Protein AF-A0A1D8S6K8-F1 (afdb_monomer)

InterPro domains:
  IPR007159 SpoVT-AbrB domain [PS51740] (57-100)
  IPR037914 SpoVT-AbrB domain superfamily [SSF89447] (58-90)

Solvent-accessible surface area (backbone atoms only — not comparable to full-atom values): 6953 Å² total; per-residue (Å²): 129,81,86,86,90,75,84,85,74,60,59,67,63,53,50,53,49,52,54,57,53,46,59,62,56,44,53,58,54,49,46,56,53,48,51,54,49,54,72,68,44,86,50,96,78,69,62,62,61,75,75,46,76,82,51,89,87,82,90,74,71,76,41,89,93,74,42,76,75,83,54,69,70,60,30,63,77,66,72,60,69,92,88,68,89,80,87,85,83,87,80,88,75,85,75,86,73,82,82,130

Radius of gyration: 31.29 Å; Cα contacts (8 Å, |Δi|>4): 14; chains: 1; bounding box: 50×67×83 Å

Structure (mmCIF, N/CA/C/O backbone):
data_AF-A0A1D8S6K8-F1
#
_entry.id   AF-A0A1D8S6K8-F1
#
loop_
_atom_site.group_PDB
_atom_site.id
_atom_site.type_symbol
_atom_site.label_atom_id
_atom_site.label_alt_id
_atom_site.label_comp_id
_atom_site.label_asym_id
_atom_site.label_entity_id
_atom_site.label_seq_id
_atom_site.pdbx_PDB_ins_code
_atom_site.Cartn_x
_atom_site.Cartn_y
_atom_site.Cartn_z
_atom_site.occupancy
_atom_site.B_iso_or_equiv
_atom_site.auth_seq_id
_atom_site.auth_comp_id
_atom_site.auth_asym_id
_atom_site.auth_atom_id
_atom_site.pdbx_PDB_model_num
ATOM 1 N N . MET A 1 1 ? 26.117 46.277 67.762 1.00 46.00 1 MET A N 1
ATOM 2 C CA . MET A 1 1 ? 25.395 47.496 68.176 1.00 46.00 1 MET A CA 1
ATOM 3 C C . MET A 1 1 ? 25.797 48.592 67.209 1.00 46.00 1 MET A C 1
ATOM 5 O O . MET A 1 1 ? 26.960 48.971 67.235 1.00 46.00 1 MET A O 1
ATOM 9 N N . THR A 1 2 ? 24.924 49.067 66.327 1.00 46.88 2 THR A N 1
ATOM 10 C CA . THR A 1 2 ? 23.528 48.658 66.023 1.00 46.88 2 THR A CA 1
ATOM 11 C C . THR A 1 2 ? 23.514 47.312 65.227 1.00 46.88 2 THR A C 1
ATOM 13 O O . THR A 1 2 ? 24.238 46.428 65.701 1.00 46.88 2 THR A O 1
ATOM 16 N N . ASP A 1 3 ? 22.790 46.979 64.147 1.00 43.28 3 ASP A N 1
ATOM 17 C CA . ASP A 1 3 ? 21.830 47.701 63.287 1.00 43.28 3 ASP A CA 1
ATOM 18 C C . ASP A 1 3 ? 20.994 46.750 62.387 1.00 43.28 3 ASP A C 1
ATOM 20 O O . ASP A 1 3 ? 21.227 45.542 62.388 1.00 43.28 3 ASP A O 1
ATOM 24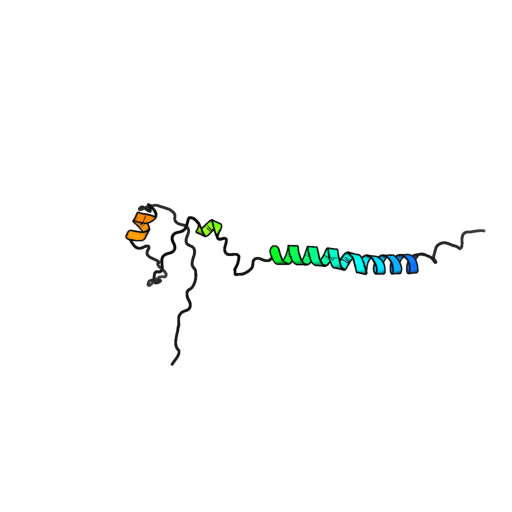 N N . ASP A 1 4 ? 20.085 47.350 61.611 1.00 45.38 4 ASP A N 1
ATOM 25 C CA . ASP A 1 4 ? 19.289 46.849 60.468 1.00 45.38 4 ASP A CA 1
ATOM 26 C C . ASP A 1 4 ? 18.139 45.839 60.704 1.00 45.38 4 ASP A C 1
ATOM 28 O O . ASP A 1 4 ? 18.097 44.734 60.160 1.00 45.38 4 ASP A O 1
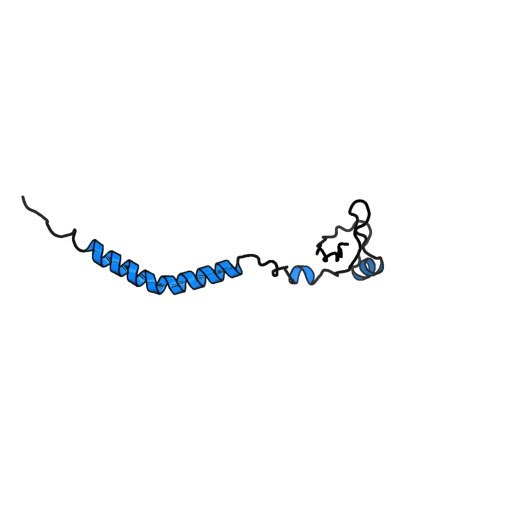ATOM 32 N N . ASP A 1 5 ? 17.111 46.293 61.430 1.00 52.75 5 ASP A N 1
ATOM 33 C CA . ASP A 1 5 ? 15.727 45.827 61.252 1.00 52.75 5 ASP A CA 1
ATOM 34 C C . ASP A 1 5 ? 15.074 46.546 60.048 1.00 52.75 5 ASP A C 1
ATOM 36 O O . ASP A 1 5 ? 14.733 47.727 60.159 1.00 52.75 5 ASP A O 1
ATOM 40 N N . SER A 1 6 ? 14.830 45.860 58.914 1.00 54.31 6 SER A N 1
ATOM 41 C CA . SER A 1 6 ? 13.907 46.361 57.859 1.00 54.31 6 SER A CA 1
ATOM 42 C C . SER A 1 6 ? 13.424 45.359 56.790 1.00 54.31 6 SER A C 1
ATOM 44 O O . SER A 1 6 ? 12.259 45.408 56.392 1.00 54.31 6 SER A O 1
ATOM 46 N N . ASN A 1 7 ? 14.269 44.463 56.265 1.00 49.84 7 ASN A N 1
ATOM 47 C CA . ASN A 1 7 ? 14.046 43.929 54.902 1.00 49.84 7 ASN A CA 1
ATOM 48 C C . ASN A 1 7 ? 13.092 42.709 54.748 1.00 49.84 7 ASN A C 1
ATOM 50 O O . ASN A 1 7 ? 12.802 42.282 53.631 1.00 49.84 7 ASN A O 1
ATOM 54 N N . SER A 1 8 ? 12.571 42.118 55.828 1.00 50.38 8 SER A N 1
ATOM 55 C CA . SER A 1 8 ? 11.856 40.822 55.747 1.00 50.38 8 SER A CA 1
ATOM 56 C C . SER A 1 8 ? 10.362 40.894 55.377 1.00 50.38 8 SER A C 1
ATOM 58 O O . SER A 1 8 ? 9.734 39.855 55.179 1.00 50.38 8 SER A O 1
ATOM 60 N N . ALA A 1 9 ? 9.761 42.086 55.280 1.00 53.12 9 ALA A N 1
ATOM 61 C CA . ALA A 1 9 ? 8.299 42.237 55.192 1.00 53.12 9 ALA A CA 1
ATOM 62 C C . ALA A 1 9 ? 7.702 42.283 53.766 1.00 53.12 9 ALA A C 1
ATOM 64 O O . ALA A 1 9 ? 6.502 42.062 53.610 1.00 53.12 9 ALA A O 1
ATOM 65 N N . MET A 1 10 ? 8.489 42.576 52.721 1.00 57.59 10 MET A N 1
ATOM 66 C CA . MET A 1 10 ? 7.939 42.861 51.376 1.00 57.59 10 MET A CA 1
ATOM 67 C C . MET A 1 10 ? 7.774 41.634 50.462 1.00 57.59 10 MET A C 1
ATOM 69 O O 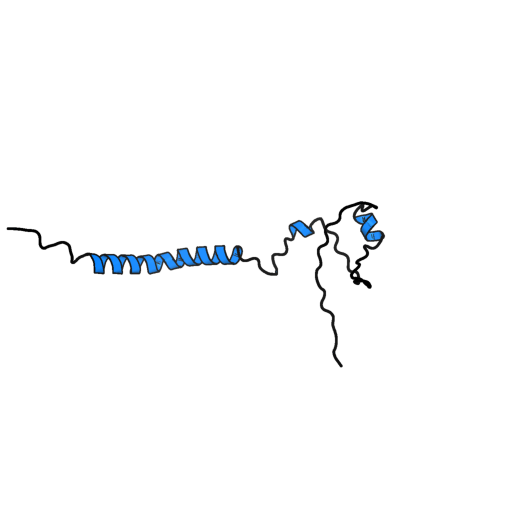. MET A 1 10 ? 7.013 41.684 49.495 1.00 57.59 10 MET A O 1
ATOM 73 N N . PHE A 1 11 ? 8.450 40.520 50.757 1.00 60.94 11 PHE A N 1
ATOM 74 C CA . PHE A 1 11 ? 8.445 39.334 49.891 1.00 60.94 11 PHE A CA 1
ATOM 75 C C . PHE A 1 11 ? 7.062 38.676 49.693 1.00 60.94 11 PHE A C 1
ATOM 77 O O . PHE A 1 11 ? 6.741 38.363 48.544 1.00 60.94 11 PHE A O 1
ATOM 84 N N . PRO A 1 12 ? 6.206 38.484 50.723 1.00 58.12 12 PRO A N 1
ATOM 85 C CA . PRO A 1 12 ? 4.955 37.736 50.553 1.00 58.12 12 PRO A CA 1
ATOM 86 C C . PRO A 1 12 ? 3.951 38.407 49.607 1.00 58.12 12 PRO A C 1
ATOM 88 O O . PRO A 1 12 ? 3.333 37.736 48.782 1.00 58.12 12 PRO A O 1
ATOM 91 N N . SER A 1 13 ? 3.792 39.731 49.695 1.00 68.31 13 SER A N 1
ATOM 92 C CA . SER A 1 13 ? 2.824 40.483 48.885 1.00 68.31 13 SER A CA 1
ATOM 93 C C . SER A 1 13 ? 3.308 40.709 47.451 1.00 68.31 13 SER A C 1
ATOM 95 O O . SER A 1 13 ? 2.506 40.618 46.520 1.00 68.31 13 SER A O 1
ATOM 97 N N . ALA A 1 14 ? 4.612 40.929 47.253 1.00 68.00 14 ALA A N 1
ATOM 98 C CA . ALA A 1 14 ? 5.217 40.987 45.925 1.00 68.00 14 ALA A CA 1
ATOM 99 C C . ALA A 1 14 ? 5.091 39.639 45.192 1.00 68.00 14 ALA A C 1
ATOM 101 O O . ALA A 1 14 ? 4.656 39.607 44.041 1.00 68.00 14 ALA A O 1
ATOM 102 N N . PHE A 1 15 ? 5.385 38.526 45.876 1.00 67.38 15 PHE A N 1
ATOM 103 C CA . PHE A 1 15 ? 5.246 37.178 45.320 1.00 67.38 15 PHE A CA 1
ATOM 104 C C . PHE A 1 15 ? 3.785 36.828 44.998 1.00 67.38 15 PHE A C 1
ATOM 106 O O . PHE A 1 15 ? 3.493 36.388 43.888 1.00 67.38 15 PHE A O 1
ATOM 113 N N . ALA A 1 16 ? 2.848 37.09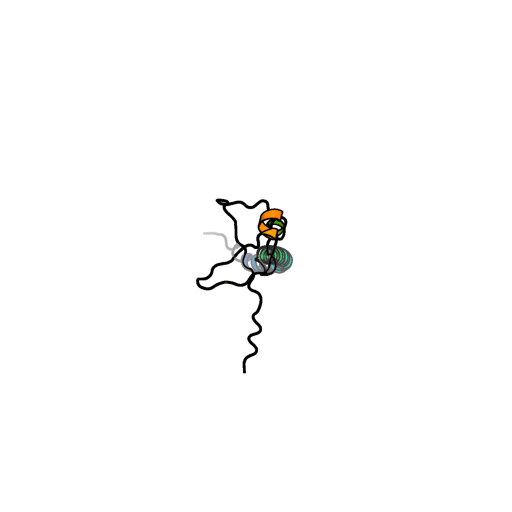5 45.917 1.00 62.78 16 ALA A N 1
ATOM 114 C CA . ALA A 1 16 ? 1.422 36.859 45.681 1.00 62.78 16 ALA A CA 1
ATOM 115 C C . ALA A 1 16 ? 0.883 37.669 44.488 1.00 62.78 16 ALA A C 1
ATOM 117 O O . ALA A 1 16 ? 0.097 37.151 43.694 1.00 62.78 16 ALA A O 1
ATOM 118 N N . LYS A 1 17 ? 1.335 38.919 44.314 1.00 59.94 17 LYS A N 1
ATOM 119 C CA . LYS A 1 17 ? 0.944 39.746 43.167 1.00 59.94 17 LYS A CA 1
ATO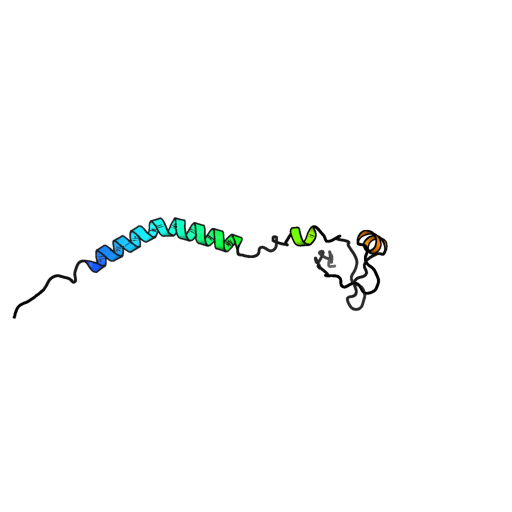M 120 C C . LYS A 1 17 ? 1.573 39.259 41.857 1.00 59.94 17 LYS A C 1
ATOM 122 O O . LYS A 1 17 ? 0.867 39.192 40.855 1.00 59.94 17 LYS A O 1
ATOM 127 N N . ALA A 1 18 ? 2.845 38.858 41.868 1.00 62.72 18 ALA A N 1
ATOM 128 C CA . ALA A 1 18 ? 3.501 38.262 40.704 1.00 62.72 18 ALA A CA 1
ATOM 129 C C . ALA A 1 18 ? 2.814 36.956 40.267 1.00 62.72 18 ALA A C 1
ATOM 131 O O . ALA A 1 18 ? 2.542 36.780 39.085 1.00 62.72 18 ALA A O 1
ATOM 132 N N . MET A 1 19 ? 2.452 36.083 41.214 1.00 66.75 19 MET A N 1
ATOM 133 C CA . MET A 1 19 ? 1.710 34.849 40.935 1.00 66.75 19 MET A CA 1
ATOM 134 C C . MET A 1 19 ? 0.283 35.128 40.431 1.00 66.75 19 MET A C 1
ATOM 136 O O . MET A 1 19 ? -0.187 34.450 39.522 1.00 66.75 19 MET A O 1
ATOM 140 N N . GLY A 1 20 ? -0.390 36.153 40.967 1.00 60.88 20 GLY A N 1
ATOM 141 C CA . GLY A 1 20 ? -1.713 36.580 40.503 1.00 60.88 20 GLY A CA 1
ATOM 142 C C . GLY A 1 20 ? -1.717 37.166 39.086 1.00 60.88 20 GLY A C 1
ATOM 143 O O . GLY A 1 20 ? -2.638 36.889 38.327 1.00 60.88 20 GLY A O 1
ATOM 144 N N . GLN A 1 21 ? -0.683 37.928 38.710 1.00 60.12 21 GLN A N 1
ATOM 145 C CA . GLN A 1 21 ? -0.529 38.466 37.349 1.00 60.12 21 GLN A CA 1
ATOM 146 C C . GLN A 1 21 ? -0.039 37.396 36.361 1.00 60.12 21 GLN A C 1
ATOM 148 O O . GLN A 1 21 ? -0.560 37.297 35.257 1.00 60.12 21 GLN A O 1
ATOM 153 N N . ALA A 1 22 ? 0.864 36.503 36.779 1.00 55.28 22 ALA A N 1
ATOM 154 C CA . ALA A 1 22 ? 1.182 35.312 35.994 1.00 55.28 22 ALA A CA 1
ATOM 155 C C . ALA A 1 22 ? -0.070 34.450 35.739 1.00 55.28 22 ALA A C 1
ATOM 157 O O . ALA A 1 22 ? -0.174 33.828 34.691 1.00 55.28 22 ALA A O 1
ATOM 158 N N . GLY A 1 23 ? -1.048 34.455 36.652 1.00 52.47 23 GLY A N 1
ATOM 159 C CA . GLY A 1 23 ? -2.325 33.758 36.497 1.00 52.47 23 GLY A CA 1
ATOM 160 C C . GLY A 1 23 ? -3.220 34.251 35.351 1.00 52.47 23 GLY A C 1
ATOM 161 O O . GLY A 1 23 ? -4.027 33.457 34.878 1.00 52.47 23 GLY A O 1
ATOM 162 N N . SER A 1 24 ? -3.091 35.501 34.879 1.00 54.41 24 SER A N 1
ATOM 163 C CA . SER A 1 24 ? -3.823 35.985 33.691 1.00 54.41 24 SER A CA 1
ATOM 164 C C . SER A 1 24 ? -3.084 35.680 32.389 1.00 54.41 24 SER A C 1
ATOM 166 O O . SER A 1 24 ? -3.694 35.245 31.412 1.00 54.41 24 SER A O 1
ATOM 168 N N . ASP A 1 25 ? -1.764 35.839 32.389 1.00 53.69 25 ASP A N 1
ATOM 169 C CA . ASP A 1 25 ? -0.954 35.763 31.167 1.00 53.69 25 ASP A CA 1
ATOM 170 C C . ASP A 1 25 ? -0.561 34.300 30.850 1.00 53.69 25 ASP A C 1
ATOM 172 O O . ASP A 1 25 ? -0.373 33.904 29.694 1.00 53.69 25 ASP A O 1
ATOM 176 N N . ALA A 1 26 ? -0.531 33.439 31.876 1.00 54.53 26 ALA A N 1
ATOM 177 C CA . ALA A 1 26 ? -0.384 31.998 31.709 1.00 54.53 26 ALA A CA 1
ATOM 178 C C . ALA A 1 26 ? -1.595 31.357 31.023 1.00 54.53 26 ALA A C 1
ATOM 180 O O . ALA A 1 26 ? -1.418 30.314 30.403 1.00 54.53 26 ALA A O 1
ATOM 181 N N . THR A 1 27 ? -2.802 31.936 31.079 1.00 54.91 27 THR A N 1
ATOM 182 C CA . THR A 1 27 ? -3.960 31.391 30.342 1.00 54.91 27 THR A CA 1
ATOM 183 C C . THR A 1 27 ? -3.746 31.444 28.830 1.00 54.91 27 THR A C 1
ATOM 185 O O . THR A 1 27 ? -4.032 30.469 28.146 1.00 54.91 27 THR A O 1
ATOM 188 N N . GLU A 1 28 ? -3.175 32.532 28.309 1.00 58.12 28 GLU A N 1
ATOM 189 C CA . GLU A 1 28 ? -2.852 32.656 26.882 1.00 58.12 28 GLU A CA 1
ATOM 190 C C . GLU A 1 28 ? -1.619 31.813 26.513 1.00 58.12 28 GLU A C 1
ATOM 192 O O . GLU A 1 28 ? -1.641 31.065 25.537 1.00 58.12 28 GLU A O 1
ATOM 197 N N . THR A 1 29 ? -0.582 31.829 27.359 1.00 64.94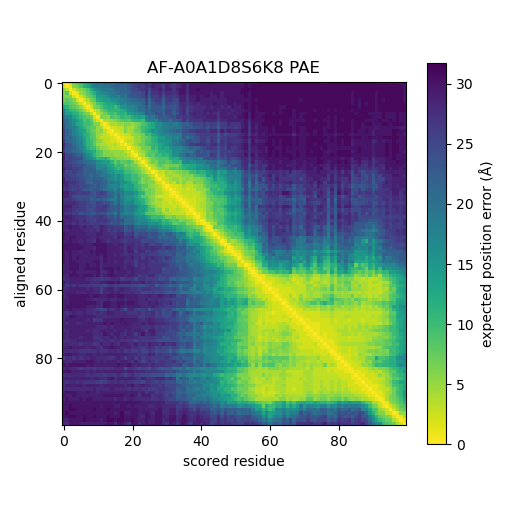 29 THR A N 1
ATOM 198 C CA . THR A 1 29 ? 0.635 31.019 27.156 1.00 64.94 29 THR A CA 1
ATOM 199 C C . THR A 1 29 ? 0.340 29.511 27.174 1.00 64.94 29 THR A C 1
ATOM 201 O O . THR A 1 29 ? 0.885 28.751 26.374 1.00 64.94 29 THR A O 1
ATOM 204 N N . SER A 1 30 ? -0.535 29.054 28.077 1.00 56.78 30 SER A N 1
ATOM 205 C CA . SER A 1 30 ? -0.928 27.643 28.180 1.00 56.78 30 SER A CA 1
ATOM 206 C C . SER A 1 30 ? -1.976 27.236 27.149 1.00 56.78 30 SER A C 1
ATOM 208 O O . SER A 1 30 ? -1.957 26.075 26.750 1.00 56.78 30 SER A O 1
ATOM 210 N N . ALA A 1 31 ? -2.815 28.153 26.650 1.00 69.31 31 ALA A N 1
ATOM 211 C CA . ALA A 1 31 ? -3.633 27.902 25.464 1.00 69.31 31 ALA A CA 1
ATOM 212 C C . ALA A 1 31 ? -2.734 27.608 24.254 1.00 69.31 31 ALA A C 1
ATOM 214 O O . ALA A 1 31 ? -2.778 26.494 23.740 1.00 69.31 31 ALA A O 1
ATOM 215 N N . GLN A 1 32 ? -1.811 28.517 23.917 1.00 75.75 32 GLN A N 1
ATOM 216 C CA . GLN A 1 32 ? -0.876 28.343 22.795 1.00 75.75 32 GLN A CA 1
ATOM 217 C C . GLN A 1 32 ? -0.009 27.079 22.941 1.00 75.75 32 GLN A C 1
ATOM 219 O O . GLN A 1 32 ? 0.207 26.355 21.970 1.00 75.75 32 GLN A O 1
ATOM 224 N N . MET A 1 33 ? 0.455 26.763 24.157 1.00 76.62 33 MET A N 1
ATOM 225 C CA . MET A 1 33 ? 1.207 25.528 24.412 1.00 76.62 33 MET A CA 1
ATOM 226 C C . MET A 1 33 ? 0.331 24.266 24.321 1.00 76.62 33 MET A C 1
ATOM 228 O O . MET A 1 33 ? 0.820 23.225 23.891 1.00 76.62 33 MET A O 1
ATOM 232 N N . THR A 1 34 ? -0.954 24.344 24.682 1.00 74.56 34 THR A N 1
ATOM 233 C CA . THR A 1 34 ? -1.911 23.232 24.538 1.00 74.56 34 THR A CA 1
ATOM 234 C C . THR A 1 34 ? -2.302 23.027 23.077 1.00 74.56 34 THR A C 1
ATOM 236 O O . THR A 1 34 ? -2.378 21.885 22.639 1.00 74.56 34 THR A O 1
ATOM 239 N N . GLU A 1 35 ? -2.486 24.096 22.301 1.00 70.31 35 GLU A N 1
ATOM 240 C CA . GLU A 1 35 ? -2.732 24.037 20.855 1.00 70.31 35 GLU A CA 1
ATOM 241 C C . GLU A 1 35 ? -1.530 23.430 20.122 1.00 70.31 35 GLU A C 1
ATOM 243 O O . GLU A 1 35 ? -1.691 22.442 19.408 1.00 70.31 35 GLU A O 1
ATOM 248 N N . ALA A 1 36 ? -0.314 23.920 20.384 1.00 75.88 36 ALA A N 1
ATOM 249 C CA . ALA A 1 36 ? 0.910 23.345 19.821 1.00 75.88 36 ALA A CA 1
ATOM 250 C C . ALA A 1 36 ? 1.136 21.883 20.253 1.00 75.88 36 ALA A C 1
ATOM 252 O O . ALA A 1 36 ? 1.669 21.087 19.482 1.00 75.88 36 ALA A O 1
ATOM 253 N N . MET A 1 37 ? 0.720 21.502 21.467 1.00 77.38 37 MET A N 1
ATOM 254 C CA . MET A 1 37 ? 0.789 20.114 21.930 1.00 77.38 37 MET A CA 1
ATOM 255 C C . MET A 1 37 ? -0.305 19.229 21.314 1.00 77.38 37 MET A C 1
ATOM 257 O O . MET A 1 37 ? -0.044 18.056 21.077 1.00 77.38 37 MET A O 1
ATOM 261 N N . LEU A 1 38 ? -1.499 19.760 21.030 1.00 72.25 38 LEU A N 1
ATOM 262 C CA . LEU A 1 38 ? -2.577 19.042 20.340 1.00 72.25 38 LEU A CA 1
ATOM 263 C C . LEU A 1 38 ? -2.257 18.816 18.858 1.00 72.25 38 LEU A C 1
ATOM 265 O O . LEU A 1 38 ? -2.494 17.720 18.363 1.00 72.25 38 LEU A O 1
ATOM 269 N N . ASP A 1 39 ? -1.680 19.809 18.181 1.00 66.69 39 ASP A N 1
ATOM 270 C CA . ASP A 1 39 ? -1.230 19.702 16.785 1.00 66.69 39 ASP A CA 1
ATOM 271 C C . ASP A 1 39 ? -0.019 18.751 16.651 1.00 66.69 39 ASP A C 1
ATOM 273 O O . ASP A 1 39 ? 0.088 17.977 15.701 1.00 66.69 39 ASP A O 1
ATOM 277 N N . ALA A 1 40 ? 0.855 18.719 17.667 1.00 66.19 40 ALA A N 1
ATOM 278 C CA . ALA A 1 40 ? 1.961 17.763 17.765 1.00 66.19 40 ALA A CA 1
ATOM 279 C C . ALA A 1 40 ? 1.562 16.363 18.286 1.00 66.19 40 ALA A C 1
ATOM 281 O O . ALA A 1 40 ? 2.405 15.459 18.294 1.00 66.19 40 ALA A O 1
ATOM 282 N N .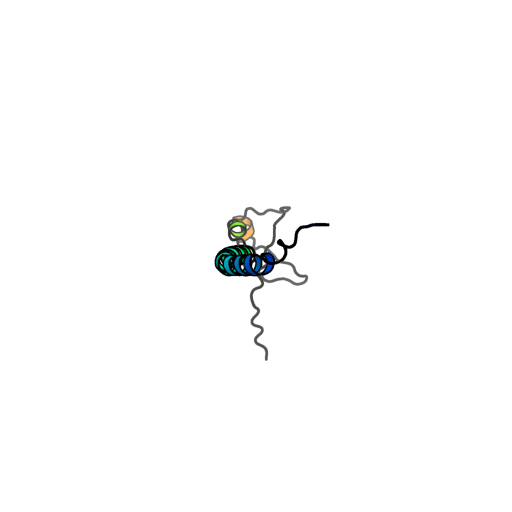 VAL A 1 41 ? 0.315 16.145 18.724 1.00 62.47 41 VAL A N 1
ATOM 283 C CA . VAL A 1 41 ? -0.197 14.799 19.027 1.00 62.47 41 VAL A CA 1
ATOM 284 C C . VAL A 1 41 ? -0.619 14.146 17.707 1.00 62.47 41 VAL A C 1
ATOM 286 O O . VAL A 1 41 ? -1.563 14.618 17.075 1.00 62.47 41 VAL A O 1
ATOM 289 N N . PRO A 1 42 ? 0.021 13.038 17.278 1.00 57.56 42 PRO A N 1
ATOM 290 C CA . PRO A 1 42 ? -0.348 12.369 16.037 1.00 57.56 42 PRO A CA 1
ATOM 291 C C . PRO A 1 42 ? -1.758 11.788 16.171 1.00 57.56 42 PRO A C 1
ATOM 293 O O . PRO A 1 42 ? -1.983 10.792 16.866 1.00 57.56 42 PRO A O 1
ATOM 296 N N . THR A 1 43 ? -2.723 12.428 15.516 1.00 60.41 43 THR A N 1
ATOM 297 C CA . THR A 1 43 ? -4.098 11.936 15.481 1.00 60.41 43 THR A CA 1
ATOM 298 C C . THR A 1 43 ? -4.167 10.676 14.608 1.00 60.41 43 THR A C 1
ATOM 300 O O . THR A 1 43 ? -3.411 10.544 13.646 1.00 60.41 43 THR A O 1
ATOM 303 N N . PRO A 1 44 ? -5.098 9.737 14.859 1.00 58.78 44 PRO A N 1
ATOM 304 C CA . PRO A 1 44 ? -5.296 8.587 13.968 1.00 58.78 44 PRO A CA 1
ATOM 305 C C . PRO A 1 44 ? -5.675 8.972 12.525 1.00 58.78 44 PRO A C 1
ATOM 307 O O . PRO A 1 44 ? -5.624 8.129 11.632 1.00 58.78 44 PRO A O 1
ATOM 310 N N . GLU A 1 45 ? -6.068 10.231 12.312 1.00 56.62 45 GLU A N 1
ATOM 311 C CA . GLU A 1 45 ? -6.451 10.808 11.024 1.00 56.62 45 GLU A CA 1
ATOM 312 C C . GLU A 1 45 ? -5.279 11.512 10.317 1.00 56.62 45 GLU A C 1
ATOM 314 O O . GLU A 1 45 ? -5.336 11.681 9.100 1.00 56.62 45 GLU A O 1
ATOM 319 N N . SER A 1 46 ? -4.172 11.821 11.014 1.00 59.84 46 SER A N 1
ATOM 320 C CA . SER A 1 46 ? -2.933 12.347 10.415 1.00 59.84 46 SER A CA 1
ATOM 321 C C . SER A 1 46 ? -2.116 11.254 9.705 1.00 59.84 46 SER A C 1
ATOM 323 O O . SER A 1 46 ? -0.892 11.167 9.843 1.00 59.84 46 SER A O 1
ATOM 325 N N . PHE A 1 47 ? -2.790 10.401 8.929 1.00 62.34 47 PHE A N 1
ATOM 326 C CA . PHE A 1 47 ? -2.139 9.592 7.905 1.00 62.34 47 PHE A CA 1
ATOM 327 C C . PHE A 1 47 ? -1.540 10.561 6.872 1.00 62.34 47 PHE A C 1
ATOM 329 O O . PHE A 1 47 ? -2.292 11.356 6.304 1.00 62.34 47 PHE A O 1
ATOM 336 N N . PRO A 1 48 ? -0.217 10.546 6.621 1.00 62.78 48 PRO A N 1
ATOM 337 C CA . PRO A 1 48 ? 0.425 11.556 5.785 1.00 62.78 48 PRO A CA 1
ATOM 338 C C . PRO A 1 48 ? -0.047 11.419 4.336 1.00 62.78 48 PRO A C 1
ATOM 340 O O . PRO A 1 48 ? 0.433 10.562 3.593 1.00 62.78 48 PRO A O 1
ATOM 343 N N . LEU A 1 49 ? -0.995 12.269 3.931 1.00 60.44 49 LEU A N 1
ATOM 344 C CA . LEU A 1 49 ? -1.635 12.200 2.616 1.00 60.44 49 LEU A CA 1
ATOM 345 C C . LEU A 1 49 ? -0.605 12.329 1.482 1.00 60.44 49 LEU A C 1
ATOM 347 O O . LEU A 1 49 ? -0.745 11.691 0.445 1.00 60.44 49 LEU A O 1
ATOM 351 N N . GLU A 1 50 ? 0.464 13.094 1.706 1.00 61.75 50 GLU A N 1
ATOM 352 C CA . GLU A 1 50 ? 1.608 13.250 0.799 1.00 61.75 50 GLU A CA 1
ATOM 353 C C . GLU A 1 50 ? 2.365 11.935 0.547 1.00 61.75 50 GLU A C 1
ATOM 355 O O . GLU A 1 50 ? 2.779 11.686 -0.581 1.00 61.75 50 GLU A O 1
ATOM 360 N N . ALA A 1 51 ? 2.454 11.027 1.528 1.00 59.56 51 ALA A N 1
ATOM 361 C CA . ALA A 1 51 ? 3.005 9.683 1.309 1.00 59.56 51 ALA A CA 1
ATOM 362 C C . ALA A 1 51 ? 2.072 8.792 0.459 1.00 59.56 51 ALA A C 1
ATOM 364 O O . ALA A 1 51 ? 2.503 7.795 -0.124 1.00 59.56 51 ALA A O 1
ATOM 365 N N . VAL A 1 52 ? 0.788 9.152 0.359 1.00 60.47 52 VAL A N 1
ATOM 366 C CA . VAL A 1 52 ? -0.205 8.461 -0.478 1.00 60.47 52 VAL A CA 1
ATOM 367 C C . VAL A 1 52 ? -0.270 9.057 -1.893 1.00 60.47 52 VAL A C 1
ATOM 369 O O . VAL A 1 52 ? -0.700 8.366 -2.811 1.00 60.47 52 VAL A O 1
ATOM 372 N N . GLN A 1 53 ? 0.223 10.282 -2.125 1.00 60.94 53 GLN A N 1
ATOM 373 C CA . GLN A 1 53 ? 0.160 10.953 -3.441 1.00 60.94 53 GLN A CA 1
ATOM 374 C C . GLN A 1 53 ? 0.929 10.229 -4.567 1.00 60.94 53 GLN A C 1
ATOM 376 O O . GLN A 1 53 ? 0.649 10.481 -5.736 1.00 60.94 53 GLN A O 1
ATOM 381 N N . GLY A 1 54 ? 1.844 9.310 -4.234 1.00 60.12 54 GLY A N 1
ATOM 382 C CA . GLY A 1 54 ? 2.501 8.395 -5.182 1.00 60.12 54 GLY A CA 1
ATOM 383 C C . GLY A 1 54 ? 2.073 6.922 -5.076 1.00 60.12 54 GLY A C 1
ATOM 384 O O . GLY A 1 54 ? 2.667 6.078 -5.739 1.00 60.12 54 GLY A O 1
ATOM 385 N N . THR A 1 55 ? 1.084 6.583 -4.239 1.00 62.84 55 THR A N 1
ATOM 386 C CA . THR A 1 55 ? 0.753 5.190 -3.880 1.00 62.84 55 THR A CA 1
ATOM 387 C C . THR A 1 55 ? -0.606 4.766 -4.448 1.00 62.84 55 THR A C 1
ATOM 389 O O . THR A 1 55 ? -1.657 5.094 -3.886 1.00 62.84 55 THR A O 1
ATOM 392 N N . ALA A 1 56 ? -0.619 3.972 -5.527 1.00 68.19 56 ALA A N 1
ATOM 393 C CA . ALA A 1 56 ? -1.867 3.374 -6.010 1.00 68.19 56 ALA A CA 1
ATOM 394 C C . ALA A 1 56 ? -2.417 2.367 -4.982 1.00 68.19 56 ALA A C 1
ATOM 396 O O . ALA A 1 56 ? -1.717 1.475 -4.503 1.00 68.19 56 ALA A O 1
ATOM 397 N N . THR A 1 57 ? -3.692 2.529 -4.624 1.00 78.88 57 THR A N 1
ATOM 398 C CA . THR A 1 57 ? -4.331 1.794 -3.524 1.00 78.88 57 THR A CA 1
ATOM 399 C C . THR A 1 57 ? -5.366 0.808 -4.063 1.00 78.88 57 THR A C 1
ATOM 401 O O . THR A 1 57 ? -6.518 1.168 -4.307 1.00 78.88 57 THR A O 1
ATOM 404 N N . PHE A 1 58 ? -4.971 -0.457 -4.198 1.00 82.56 58 PHE A N 1
ATOM 405 C CA . PHE A 1 58 ? -5.845 -1.557 -4.615 1.00 82.56 58 PHE A CA 1
ATOM 406 C C . PHE A 1 58 ? -6.335 -2.386 -3.411 1.00 82.56 58 PHE A C 1
ATOM 408 O O . PHE A 1 58 ? -5.723 -2.405 -2.342 1.00 82.56 58 PHE A O 1
ATOM 415 N N . LYS A 1 59 ? -7.461 -3.096 -3.566 1.00 85.69 59 LYS A N 1
ATOM 416 C CA . LYS A 1 59 ? -8.037 -3.959 -2.516 1.00 85.69 59 LYS A CA 1
ATOM 417 C C . LYS A 1 59 ? -7.857 -5.429 -2.881 1.00 85.69 59 LYS A C 1
ATOM 419 O O . LYS A 1 59 ? -8.396 -5.888 -3.881 1.00 85.69 59 LYS A O 1
ATOM 424 N N . THR A 1 60 ? -7.155 -6.183 -2.038 1.00 85.00 60 THR A N 1
ATOM 425 C CA . THR A 1 60 ? -6.932 -7.628 -2.213 1.00 85.00 60 THR A CA 1
ATOM 426 C C . THR A 1 60 ? -7.163 -8.393 -0.906 1.00 85.00 60 THR A C 1
ATOM 428 O O . THR A 1 60 ? -7.251 -7.799 0.171 1.00 85.00 60 THR A O 1
ATOM 431 N N . ARG A 1 61 ? -7.298 -9.722 -0.984 1.00 86.88 61 ARG A N 1
ATOM 432 C CA . ARG A 1 61 ? -7.501 -10.599 0.180 1.00 86.88 61 ARG A CA 1
ATOM 433 C C . ARG A 1 61 ? -6.170 -11.217 0.609 1.00 86.88 61 ARG A C 1
ATOM 435 O O . ARG A 1 61 ? -5.465 -11.789 -0.216 1.00 86.88 61 ARG A O 1
ATOM 442 N N . ILE A 1 62 ? -5.880 -11.168 1.910 1.00 89.69 62 ILE A N 1
ATOM 443 C CA . ILE A 1 62 ? -4.739 -11.873 2.511 1.00 89.69 62 ILE A CA 1
ATOM 444 C C . ILE A 1 62 ? -4.913 -13.385 2.298 1.00 89.69 62 ILE A C 1
ATOM 446 O O . ILE A 1 62 ? -5.947 -13.958 2.649 1.00 89.69 62 ILE A O 1
ATOM 450 N N . GLN A 1 63 ? -3.906 -14.018 1.704 1.00 90.56 63 GLN A N 1
ATOM 451 C CA . GLN A 1 63 ? -3.871 -15.446 1.393 1.00 90.56 63 GLN A CA 1
ATOM 452 C C . GLN A 1 63 ? -3.390 -16.280 2.593 1.00 90.56 63 GLN A C 1
ATOM 454 O O . GLN A 1 63 ? -2.922 -15.755 3.609 1.00 90.56 63 GLN A O 1
ATOM 459 N N . SER A 1 64 ? -3.464 -17.607 2.471 1.00 85.06 64 SER A N 1
ATOM 460 C CA . SER A 1 64 ? -2.840 -18.528 3.424 1.00 85.06 64 SER A CA 1
ATOM 461 C C . SER A 1 64 ? -1.342 -18.220 3.581 1.00 85.06 64 SER A C 1
ATOM 463 O O . SER A 1 64 ? -0.626 -17.971 2.613 1.00 85.06 64 SER A O 1
ATOM 465 N N . GLY A 1 65 ? -0.865 -18.187 4.829 1.00 88.62 65 GLY A N 1
ATOM 466 C CA . GLY A 1 65 ? 0.507 -17.773 5.140 1.00 88.62 65 GLY A CA 1
ATOM 467 C C . GLY A 1 65 ? 0.765 -16.261 5.062 1.00 88.62 65 GLY A C 1
AT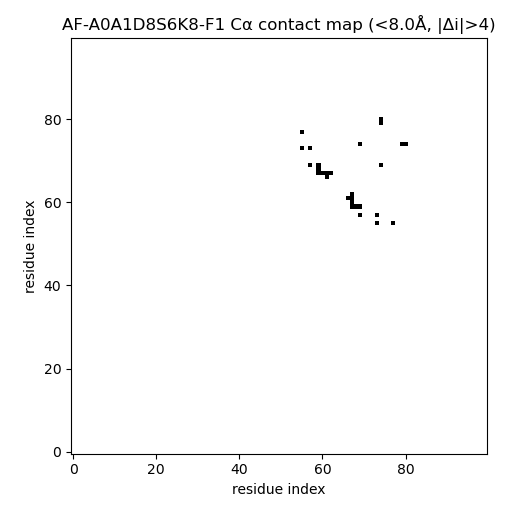OM 468 O O . GLY A 1 65 ? 1.922 -15.863 4.983 1.00 88.62 65 GLY A O 1
ATOM 469 N N . GLY A 1 66 ? -0.277 -15.418 5.074 1.00 86.81 66 GLY A N 1
ATOM 470 C CA . GLY A 1 66 ? -0.141 -13.961 5.217 1.00 86.81 66 GLY A CA 1
ATOM 471 C C . GLY A 1 66 ? 0.270 -13.213 3.945 1.00 86.81 66 GLY A C 1
ATOM 472 O O . GLY A 1 66 ? 0.604 -12.034 4.013 1.00 86.81 66 GLY A O 1
ATOM 473 N N . ARG A 1 67 ? 0.260 -13.880 2.785 1.00 90.56 67 ARG A N 1
ATOM 474 C CA . ARG A 1 67 ? 0.702 -13.294 1.512 1.00 90.56 67 ARG A CA 1
ATOM 475 C C . ARG A 1 67 ? -0.343 -12.346 0.924 1.00 90.56 67 ARG A C 1
ATOM 477 O O . ARG A 1 67 ? -1.547 -12.554 1.070 1.00 90.56 67 ARG A O 1
ATOM 484 N N . ILE A 1 68 ? 0.140 -11.321 0.232 1.00 89.38 68 ILE A N 1
ATOM 485 C CA . ILE A 1 68 ? -0.641 -10.297 -0.464 1.00 89.38 68 ILE A CA 1
ATOM 486 C C . ILE A 1 68 ? -0.136 -10.279 -1.910 1.00 89.38 68 ILE A C 1
ATOM 488 O O . ILE A 1 68 ? 1.070 -10.198 -2.130 1.00 89.38 68 ILE A O 1
ATOM 492 N N . SER A 1 69 ? -1.037 -10.390 -2.888 1.00 88.31 69 SER A N 1
ATOM 493 C CA . SER A 1 69 ? -0.693 -10.342 -4.318 1.00 88.31 69 SER A CA 1
ATOM 494 C C . SER A 1 69 ? -1.169 -9.033 -4.938 1.00 88.31 69 SER A C 1
ATOM 496 O O . SER A 1 69 ? -2.343 -8.682 -4.794 1.00 88.31 69 SER A O 1
ATOM 498 N N . ILE A 1 70 ? -0.261 -8.354 -5.642 1.00 88.25 70 ILE A N 1
ATOM 499 C CA . ILE A 1 70 ? -0.551 -7.201 -6.501 1.00 88.25 70 ILE A CA 1
ATOM 500 C C . ILE A 1 70 ? -1.112 -7.742 -7.833 1.00 88.25 70 ILE A C 1
ATOM 502 O O . ILE A 1 70 ? -0.446 -8.584 -8.440 1.00 88.25 70 ILE A O 1
ATOM 506 N N . PRO A 1 71 ? -2.312 -7.331 -8.287 1.00 88.75 71 PRO A N 1
ATOM 507 C CA . PRO A 1 71 ? -2.845 -7.719 -9.594 1.00 88.75 71 PRO A CA 1
ATOM 508 C C . PRO A 1 71 ? -1.989 -7.187 -10.749 1.00 88.75 71 PRO A C 1
ATOM 510 O O . PRO A 1 71 ? -1.445 -6.090 -10.658 1.00 88.75 71 PRO A O 1
ATOM 513 N N . ASP A 1 72 ? -1.925 -7.919 -11.861 1.00 88.69 72 ASP A N 1
ATOM 514 C CA . ASP A 1 72 ? -1.041 -7.581 -12.988 1.00 88.69 72 ASP A CA 1
ATOM 515 C C . ASP A 1 72 ? -1.310 -6.191 -13.586 1.00 88.69 72 ASP A C 1
ATOM 517 O O . ASP A 1 72 ? -0.365 -5.462 -13.863 1.00 88.69 72 ASP A O 1
ATOM 521 N N . ALA A 1 73 ? -2.580 -5.781 -13.681 1.00 87.06 73 ALA A N 1
ATOM 522 C CA . ALA A 1 73 ? -2.959 -4.442 -14.143 1.00 87.06 73 ALA A CA 1
ATOM 523 C C . ALA A 1 73 ? -2.446 -3.316 -13.220 1.00 87.06 73 ALA A C 1
ATOM 525 O O . ALA A 1 73 ? -2.069 -2.252 -13.698 1.00 87.06 73 ALA A O 1
ATOM 526 N N . GLU A 1 74 ? -2.387 -3.551 -11.905 1.00 86.19 74 GLU A N 1
ATOM 527 C CA . GLU A 1 74 ? -1.836 -2.581 -10.947 1.00 86.19 74 GLU A CA 1
ATOM 528 C C . GLU A 1 74 ? -0.301 -2.538 -11.040 1.00 86.19 74 GLU A C 1
ATOM 530 O O . GLU A 1 74 ? 0.296 -1.481 -10.861 1.00 86.19 74 GLU A O 1
ATOM 535 N N . ARG A 1 75 ? 0.352 -3.670 -11.361 1.00 87.38 75 ARG A N 1
ATOM 536 C CA . ARG A 1 75 ? 1.805 -3.717 -11.612 1.00 87.38 75 ARG A CA 1
ATOM 537 C C . ARG A 1 75 ? 2.189 -2.975 -12.892 1.00 87.38 75 ARG A C 1
ATOM 539 O O . ARG A 1 75 ? 3.190 -2.274 -12.885 1.00 87.38 75 ARG A O 1
ATOM 546 N N . GLU A 1 76 ? 1.396 -3.102 -13.955 1.00 86.50 76 GLU A N 1
ATOM 547 C CA . GLU A 1 76 ? 1.608 -2.391 -15.224 1.00 86.50 76 GLU A CA 1
ATOM 548 C C . GLU A 1 76 ? 1.417 -0.872 -15.064 1.00 86.50 76 GLU A C 1
ATOM 550 O O . GLU A 1 76 ? 2.246 -0.096 -15.528 1.00 86.50 76 GLU A O 1
ATOM 555 N N . VAL A 1 77 ? 0.380 -0.434 -14.338 1.00 85.56 77 VAL A N 1
ATOM 556 C CA . VAL A 1 77 ? 0.118 0.997 -14.076 1.00 85.56 77 VAL A CA 1
ATOM 557 C C . VAL A 1 77 ? 1.159 1.637 -13.143 1.00 85.56 77 VAL A C 1
ATOM 559 O O . VAL A 1 77 ? 1.394 2.842 -13.235 1.00 85.56 77 VAL A O 1
ATOM 562 N N . LEU A 1 78 ? 1.789 0.855 -12.261 1.00 83.19 78 LEU A N 1
ATOM 563 C CA . LEU A 1 78 ? 2.861 1.306 -11.362 1.00 83.19 78 LEU A CA 1
ATOM 564 C C . LEU A 1 78 ? 4.288 1.097 -11.913 1.00 83.19 78 LEU A C 1
ATOM 566 O O . LEU A 1 78 ? 5.236 1.446 -11.214 1.00 83.19 78 LEU A O 1
ATOM 570 N N . ASP A 1 79 ? 4.445 0.527 -13.113 1.00 87.38 79 ASP A N 1
ATOM 571 C CA . ASP A 1 79 ? 5.737 0.137 -13.715 1.00 87.38 79 ASP A CA 1
ATOM 572 C C . ASP A 1 79 ? 6.598 -0.773 -12.798 1.00 87.38 79 ASP A C 1
ATOM 574 O O . ASP A 1 79 ? 7.798 -0.573 -12.627 1.00 87.38 79 ASP A O 1
ATOM 578 N N . LEU A 1 80 ? 5.962 -1.771 -12.159 1.00 87.50 80 LEU A N 1
ATOM 579 C CA . LEU A 1 80 ? 6.591 -2.682 -11.185 1.00 87.50 80 LEU A CA 1
ATOM 580 C C . LEU A 1 80 ? 6.975 -4.045 -11.789 1.00 87.50 80 LEU A C 1
ATOM 582 O O . LEU A 1 80 ? 6.115 -4.875 -12.131 1.00 87.50 80 LEU A O 1
ATOM 586 N N . GLY A 1 81 ? 8.282 -4.301 -11.838 1.00 88.50 81 GLY A N 1
ATOM 587 C CA . GLY A 1 81 ? 8.913 -5.506 -12.364 1.00 88.50 81 GLY A CA 1
ATOM 588 C C . GLY A 1 81 ? 9.262 -6.575 -11.319 1.00 88.50 81 GLY A C 1
ATOM 589 O O . GLY A 1 81 ? 8.870 -6.534 -10.151 1.00 88.50 81 GLY A O 1
ATOM 590 N N . GLU A 1 82 ? 10.008 -7.590 -11.764 1.00 87.56 82 GLU A N 1
ATOM 591 C CA . GLU A 1 82 ? 10.568 -8.626 -10.891 1.00 87.56 82 GLU A CA 1
ATOM 592 C C . GLU A 1 82 ? 11.912 -8.160 -10.313 1.00 87.56 82 GLU A C 1
ATOM 594 O O . GLU A 1 82 ? 12.855 -7.890 -11.053 1.00 87.56 82 GLU A O 1
ATOM 599 N N . GLY A 1 83 ? 12.002 -8.100 -8.981 1.00 88.81 83 GLY A N 1
ATOM 600 C CA . GLY A 1 83 ? 13.189 -7.644 -8.246 1.00 88.81 83 GLY A CA 1
ATOM 601 C C . GLY A 1 83 ? 13.020 -6.295 -7.539 1.00 88.81 83 GLY A C 1
ATOM 602 O O . GLY A 1 83 ? 13.842 -5.965 -6.684 1.00 88.81 83 GLY A O 1
ATOM 603 N N . ASP A 1 84 ? 11.949 -5.554 -7.832 1.00 90.31 84 ASP A N 1
ATOM 604 C CA . ASP A 1 84 ? 11.698 -4.239 -7.239 1.00 90.31 84 ASP A CA 1
ATOM 605 C C . ASP A 1 84 ? 11.320 -4.307 -5.752 1.00 90.31 84 ASP A C 1
ATOM 607 O O . ASP A 1 84 ? 10.589 -5.190 -5.290 1.00 90.31 84 ASP A O 1
ATOM 611 N N . ILE A 1 85 ? 11.809 -3.328 -4.986 1.00 89.12 85 ILE A N 1
ATOM 612 C CA . ILE A 1 85 ? 11.549 -3.204 -3.548 1.00 89.12 85 ILE A CA 1
ATOM 613 C C . ILE A 1 85 ? 10.367 -2.256 -3.338 1.00 89.12 85 ILE A C 1
ATOM 615 O O . ILE A 1 85 ? 10.499 -1.042 -3.468 1.00 89.12 85 ILE A O 1
ATOM 619 N N . VAL A 1 86 ? 9.215 -2.816 -2.965 1.00 86.12 86 VAL A N 1
ATOM 620 C CA . VAL A 1 86 ? 7.983 -2.061 -2.688 1.00 86.12 86 VAL A CA 1
ATOM 621 C C . VAL A 1 86 ? 7.786 -1.793 -1.192 1.00 86.12 86 VAL A C 1
ATOM 623 O O . VAL A 1 86 ? 8.037 -2.658 -0.350 1.00 86.12 86 VAL A O 1
ATOM 626 N N . GLN A 1 87 ? 7.269 -0.610 -0.851 1.00 85.00 87 GLN A N 1
ATOM 627 C CA . GLN A 1 87 ? 6.823 -0.280 0.505 1.00 85.00 87 GLN A CA 1
ATOM 628 C C . GLN A 1 87 ? 5.321 -0.563 0.646 1.00 85.00 87 GLN A C 1
ATOM 630 O O . GLN A 1 87 ? 4.507 -0.020 -0.095 1.00 85.00 87 GLN A O 1
ATOM 635 N N . ALA A 1 88 ? 4.940 -1.406 1.609 1.00 84.69 88 ALA A N 1
ATOM 636 C CA . ALA A 1 88 ? 3.546 -1.795 1.827 1.00 84.69 88 ALA A CA 1
ATOM 637 C C . ALA A 1 88 ? 2.899 -1.008 2.979 1.00 84.69 88 ALA A C 1
ATOM 639 O O . ALA A 1 88 ? 3.365 -1.064 4.117 1.00 84.69 88 ALA A O 1
ATOM 640 N N . VAL A 1 89 ? 1.776 -0.339 2.699 1.00 84.94 89 VAL A N 1
ATOM 641 C CA . VAL A 1 89 ? 0.905 0.294 3.704 1.00 84.94 89 VAL A CA 1
ATOM 642 C C . VAL A 1 89 ? -0.374 -0.535 3.830 1.00 84.94 89 VAL A C 1
ATOM 644 O O . VAL A 1 89 ? -1.060 -0.778 2.841 1.00 84.94 89 VAL A O 1
ATOM 647 N N . ILE A 1 90 ? -0.696 -1.000 5.041 1.00 85.69 90 ILE A N 1
ATOM 648 C CA . ILE A 1 90 ? -1.819 -1.919 5.284 1.00 85.69 90 ILE A CA 1
ATOM 649 C C . ILE A 1 90 ? -2.911 -1.207 6.086 1.00 85.69 90 ILE A C 1
ATOM 651 O O . ILE A 1 90 ? -2.746 -0.950 7.276 1.00 85.69 90 ILE A O 1
ATOM 655 N N . VAL A 1 91 ? -4.055 -0.952 5.447 1.00 85.81 91 VAL A N 1
ATOM 656 C CA . VAL A 1 91 ? -5.260 -0.419 6.102 1.00 85.81 91 VAL A CA 1
ATOM 657 C C . VAL A 1 91 ? -6.249 -1.568 6.358 1.00 85.81 91 VAL A C 1
ATOM 659 O O . VAL A 1 91 ? -6.797 -2.123 5.400 1.00 85.81 91 VAL A O 1
ATOM 662 N N . PRO A 1 92 ? -6.502 -1.967 7.620 1.00 84.25 92 PRO A N 1
ATOM 663 C CA . PRO A 1 92 ? -7.397 -3.078 7.926 1.00 84.25 92 PRO A CA 1
ATOM 664 C C . PRO A 1 92 ? -8.865 -2.686 7.709 1.00 84.25 92 PRO A C 1
ATOM 666 O O . PRO A 1 92 ? -9.469 -1.969 8.506 1.00 84.25 92 PRO A O 1
ATOM 669 N N . LEU A 1 93 ? -9.472 -3.205 6.641 1.00 83.12 93 LEU A N 1
ATOM 670 C CA . LEU A 1 93 ? -10.913 -3.081 6.422 1.00 83.12 93 LEU A CA 1
ATOM 671 C C . LEU A 1 93 ? -11.675 -3.936 7.447 1.00 83.12 93 LEU A C 1
ATOM 673 O O . LEU A 1 93 ? -11.332 -5.100 7.674 1.00 83.12 93 LEU A O 1
ATOM 677 N N . LYS A 1 94 ? -12.729 -3.372 8.055 1.00 82.06 94 LYS A N 1
ATOM 678 C CA . LYS A 1 94 ? -13.587 -4.104 8.999 1.00 82.06 94 LYS A CA 1
ATOM 679 C C . LYS A 1 94 ? -14.154 -5.353 8.323 1.00 82.06 94 LYS A C 1
ATOM 681 O O . LYS A 1 94 ? -14.802 -5.266 7.283 1.00 82.06 94 LYS A O 1
ATOM 686 N N . ARG A 1 95 ? -13.950 -6.513 8.949 1.00 66.75 95 ARG A N 1
ATOM 687 C CA . ARG A 1 95 ? -14.737 -7.708 8.644 1.00 66.75 95 ARG A CA 1
ATOM 688 C C . ARG A 1 95 ? -16.083 -7.552 9.340 1.00 66.75 95 ARG A C 1
ATOM 690 O O . ARG A 1 95 ? -16.116 -7.548 10.568 1.00 66.75 95 ARG A O 1
ATOM 697 N N . ASN A 1 96 ? -17.169 -7.502 8.573 1.00 56.94 96 ASN A N 1
ATOM 698 C CA . ASN A 1 96 ? -18.470 -7.912 9.090 1.00 56.94 96 ASN A CA 1
ATOM 699 C C . ASN A 1 96 ? -18.397 -9.427 9.313 1.00 56.94 96 ASN A C 1
ATOM 701 O O . ASN A 1 96 ? -18.697 -10.224 8.429 1.00 56.94 96 ASN A O 1
ATOM 705 N N . GLN A 1 97 ? -17.888 -9.820 10.480 1.00 57.59 97 GLN A N 1
ATOM 706 C CA . GLN A 1 97 ? -18.312 -11.067 11.092 1.00 57.59 97 GLN A CA 1
ATOM 707 C C . GLN A 1 97 ? -19.646 -10.752 11.753 1.00 57.59 97 GLN A C 1
ATOM 709 O O . GLN A 1 97 ? -19.687 -10.332 12.908 1.00 57.59 97 GLN A O 1
ATOM 714 N N . ASP A 1 98 ? -20.716 -10.893 10.978 1.00 52.94 98 ASP A N 1
ATOM 715 C CA . ASP A 1 98 ? -22.042 -11.079 11.545 1.00 52.94 98 ASP A CA 1
ATOM 716 C C . ASP A 1 98 ? -21.960 -12.393 12.339 1.00 52.94 98 ASP A C 1
ATOM 718 O O . ASP A 1 98 ? -21.636 -13.441 11.778 1.00 52.94 98 ASP A O 1
ATOM 722 N N . ASN A 1 99 ? -22.077 -12.298 13.666 1.00 48.44 99 ASN A N 1
ATOM 723 C CA . ASN A 1 99 ? -21.981 -13.452 14.556 1.00 48.44 99 ASN A CA 1
ATOM 724 C C . ASN A 1 99 ? -23.395 -13.997 14.767 1.00 48.44 99 ASN A C 1
ATOM 726 O O . ASN A 1 99 ? -24.276 -13.239 15.178 1.00 48.44 99 ASN A O 1
ATOM 730 N N . ASP A 1 100 ? -23.552 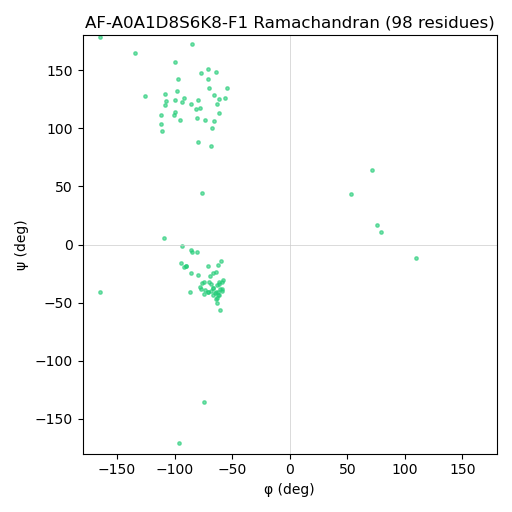-15.287 14.492 1.00 45.50 100 ASP A N 1
ATOM 731 C CA . ASP A 1 100 ? -24.709 -16.138 14.791 1.00 45.50 100 ASP A CA 1
ATOM 732 C C . ASP A 1 100 ? -24.307 -17.073 15.951 1.00 45.50 100 ASP A C 1
ATOM 734 O O . ASP A 1 100 ? -23.191 -17.646 15.856 1.00 45.50 100 ASP A O 1
#

Organism: NCBI:txid1873524

Nearest PDB structures (foldseek):
  5itm-assembly1_B  TM=5.775E-01  e=1.925E+00  Saccharolobus solfataricus

pLDDT: mean 70.19, std 14.39, range [43.28, 90.56]

Sequence (100 aa):
MTDDDSNSAMFPSAFAKAMGQAGSDATETSAQMTEAMLDAVPTPESFPLEAVQGTATFKTRIQSGGRISIPDAEREVLDLGEGDIVQAVIVPLKRNQDND

Secondary structure (DSSP, 8-state):
------TTSSHHHHHHHHHHHHHHHHHHHHHHHHHHHHHTS--TT---HHHHTT------PPPGGG-----HHHHHHTT--TT--PPP----PPP-----

Foldseek 3Di:
DDDDDDDDPPPPVVVVVVVVVCVVVVVVVVVVVVVVVVVVPCDPPPPPVVVCVLPDDDDDDQDPPRDDDDDPVNCVVNVHDPPDDDDDDDDDDDDPPPDD

Mean predicted aligned error: 19.03 Å